Protein AF-A0A9N8ZR66-F1 (afdb_monomer)

Organism: NCBI:txid1348616

Secondary structure (DSSP, 8-state):
---PPPHHHHHHHHHHHHHHHHHHHHHHHHHHHHHGGGTS---HHHHHHHHHHHHHHHHHHHHHHHHTT--------S----------THHHHHHHHHHHHHHHHHHHHHHHHHHHHHHHHHHTT-

Foldseek 3Di:
DDDDPPPVLVVLVVVLVVLVVVLVVLVVVLVVCVVCCVVPPDDPVVSVVSVVVSVVSVVVSVVSCVVSVVDPDPPPPDDPDPDDDDDDPPPVVVVVVVVVVVVVVVVVVVVVVVVVVVVVVVVVVD

Sequence (126 aa):
MAHKPPEDFSKILDDLISELDIIEKSGIEIFSKIENSFSYPCQISSIAAELSTLLAAIQHFESRARSNGITSLCTTSDQVDTTSTTNTPMTKQKLSGMIEERKSAAEELSKESKRIADNARAELLG

Radius of gyration: 27.24 Å; Cα contacts (8 Å, |Δi|>4): 27; chains: 1; bounding box: 67×58×62 Å

pLDDT: mean 76.52, std 19.22, range [35.22, 96.44]

Structure (mmCIF, N/CA/C/O backbone):
data_AF-A0A9N8ZR66-F1
#
_entry.id   AF-A0A9N8ZR66-F1
#
loop_
_atom_site.group_PDB
_atom_site.id
_atom_site.type_symbol
_atom_site.label_atom_id
_atom_site.label_alt_id
_atom_site.label_comp_id
_atom_site.label_asym_id
_atom_site.label_entity_id
_atom_site.label_seq_id
_atom_site.pdbx_PDB_ins_code
_atom_site.Cartn_x
_atom_site.Cartn_y
_atom_site.Cartn_z
_atom_site.occupancy
_atom_site.B_iso_or_equiv
_atom_site.auth_seq_id
_atom_site.auth_comp_id
_atom_site.auth_asym_id
_atom_site.auth_atom_id
_atom_site.pdbx_PDB_model_num
ATOM 1 N N . MET A 1 1 ? -20.085 -15.968 31.857 1.00 36.00 1 MET A N 1
ATOM 2 C CA . MET A 1 1 ? -20.571 -14.807 31.083 1.00 36.00 1 MET A CA 1
ATOM 3 C C . MET A 1 1 ? -19.693 -14.693 29.854 1.00 36.00 1 MET A C 1
ATOM 5 O O . MET A 1 1 ? -18.481 -14.654 30.011 1.00 36.00 1 MET A O 1
ATOM 9 N N . ALA A 1 2 ? -20.273 -14.786 28.658 1.00 41.72 2 ALA A N 1
ATOM 10 C CA . ALA A 1 2 ? -19.517 -14.723 27.412 1.00 41.72 2 ALA A CA 1
ATOM 11 C C . ALA A 1 2 ? -19.002 -13.290 27.211 1.00 41.72 2 ALA A C 1
ATOM 13 O O . ALA A 1 2 ? -19.794 -12.349 27.217 1.00 41.72 2 ALA A O 1
ATOM 14 N N . HIS A 1 3 ? -17.685 -13.126 27.088 1.00 45.41 3 HIS A N 1
ATOM 15 C CA . HIS A 1 3 ? -17.068 -11.856 26.719 1.00 45.41 3 HIS A CA 1
ATOM 16 C C . HIS A 1 3 ? -17.552 -11.480 25.315 1.00 45.41 3 HIS A C 1
ATOM 18 O O . HIS A 1 3 ? -17.126 -12.081 24.331 1.00 45.41 3 HIS A O 1
ATOM 24 N N . LYS A 1 4 ? -18.461 -10.505 25.217 1.00 46.19 4 LYS A N 1
ATOM 25 C CA . LYS A 1 4 ? -18.717 -9.810 23.955 1.00 46.19 4 LYS A CA 1
ATOM 26 C C . LYS A 1 4 ? -17.407 -9.078 23.625 1.00 46.19 4 LYS A C 1
ATOM 28 O O . LYS A 1 4 ? -16.952 -8.315 24.483 1.00 46.19 4 LYS A O 1
ATOM 33 N N . PRO A 1 5 ? -16.745 -9.331 22.481 1.00 54.59 5 PRO A N 1
ATOM 34 C CA . PRO A 1 5 ? -15.667 -8.448 22.061 1.00 54.59 5 PRO A CA 1
ATOM 35 C C . PRO A 1 5 ? -16.256 -7.030 21.994 1.00 54.59 5 PRO A C 1
ATOM 37 O O . PRO A 1 5 ? -17.424 -6.890 21.611 1.00 54.59 5 PRO A O 1
ATOM 40 N N . PRO A 1 6 ? -15.531 -5.999 22.452 1.00 60.28 6 PRO A N 1
ATOM 41 C CA . PRO A 1 6 ? -16.069 -4.647 22.462 1.00 60.28 6 PRO A CA 1
ATOM 42 C C . PRO A 1 6 ? -16.447 -4.294 21.020 1.00 60.28 6 PRO A C 1
ATOM 44 O O . PRO A 1 6 ? -15.623 -4.453 20.122 1.00 60.28 6 PRO A O 1
ATOM 47 N N . GLU A 1 7 ? -17.697 -3.885 20.784 1.00 60.03 7 GLU A N 1
ATOM 48 C CA . GLU A 1 7 ? -18.220 -3.524 19.451 1.00 60.03 7 GLU A CA 1
ATOM 49 C C . GLU A 1 7 ? -17.305 -2.525 18.721 1.00 60.03 7 GLU A C 1
ATOM 51 O O . GLU A 1 7 ? -17.189 -2.556 17.497 1.00 60.03 7 GLU A O 1
ATOM 56 N N . ASP A 1 8 ? -16.564 -1.726 19.488 1.00 74.12 8 ASP A N 1
ATOM 57 C CA . ASP A 1 8 ? -15.546 -0.795 19.015 1.00 74.12 8 ASP A CA 1
ATOM 58 C C . ASP A 1 8 ? -14.413 -1.474 18.233 1.00 74.12 8 ASP A C 1
ATOM 60 O O . ASP A 1 8 ? -13.940 -0.925 17.242 1.00 74.12 8 ASP A O 1
ATOM 64 N N . PHE A 1 9 ? -13.997 -2.685 18.615 1.00 80.62 9 PHE A N 1
ATOM 65 C CA . PHE A 1 9 ? -12.895 -3.379 17.944 1.00 80.62 9 PHE A CA 1
ATOM 66 C C . PHE A 1 9 ? -13.302 -3.917 16.571 1.00 80.62 9 PHE A C 1
ATOM 68 O O . PHE A 1 9 ? -12.511 -3.864 15.635 1.00 80.62 9 PHE A O 1
ATOM 75 N N . SER A 1 10 ? -14.548 -4.385 16.430 1.00 83.94 10 SER A N 1
ATOM 76 C CA . SER A 1 10 ? -15.086 -4.793 15.125 1.00 83.94 10 SER A CA 1
ATOM 77 C C . SER A 1 10 ? -15.100 -3.612 14.163 1.00 83.94 10 SER A C 1
ATOM 79 O O . SER A 1 10 ? -14.596 -3.719 13.054 1.00 83.94 10 SER A O 1
ATOM 81 N N . LYS A 1 11 ? -15.590 -2.457 14.624 1.00 87.94 11 LYS A N 1
ATOM 82 C CA . LYS A 1 11 ? -15.630 -1.238 13.816 1.00 87.94 11 LYS A CA 1
ATOM 83 C C . LYS A 1 11 ? -14.232 -0.762 13.411 1.00 87.94 11 LYS A C 1
ATOM 85 O O . LYS A 1 11 ? -14.031 -0.364 12.273 1.00 87.94 11 LYS A O 1
ATOM 90 N N . ILE A 1 12 ? -13.262 -0.821 14.326 1.0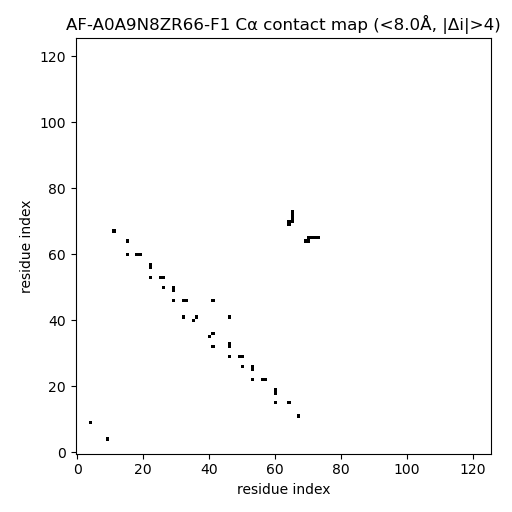0 87.19 12 ILE A N 1
ATOM 91 C CA . ILE A 1 12 ? -11.866 -0.471 14.026 1.00 87.19 12 ILE A CA 1
ATOM 92 C C . ILE A 1 12 ? -11.291 -1.389 12.939 1.00 87.19 12 ILE A C 1
ATOM 94 O O . ILE A 1 12 ? -10.591 -0.909 12.050 1.00 87.19 12 ILE A O 1
ATOM 98 N N . LEU A 1 13 ? -11.582 -2.692 12.992 1.00 88.88 13 LEU A N 1
ATOM 99 C CA . LEU A 1 13 ? -11.155 -3.634 11.957 1.00 88.88 13 LEU A CA 1
ATOM 100 C C . LEU A 1 13 ? -11.828 -3.344 10.614 1.00 88.88 13 LEU A C 1
ATOM 102 O O . LEU A 1 13 ? -11.137 -3.318 9.601 1.00 88.88 13 LEU A O 1
ATOM 106 N N . ASP A 1 14 ? -13.133 -3.078 10.609 1.00 91.44 14 ASP A N 1
ATOM 107 C CA . ASP A 1 14 ? -13.880 -2.748 9.391 1.00 91.44 14 ASP A CA 1
ATOM 108 C C . ASP A 1 14 ? -13.351 -1.458 8.739 1.00 91.44 14 ASP A C 1
ATOM 110 O O . ASP A 1 14 ? -13.124 -1.418 7.528 1.00 91.44 14 ASP A O 1
ATOM 114 N N . ASP A 1 15 ? -13.067 -0.427 9.542 1.00 90.94 15 ASP A N 1
ATOM 115 C CA . ASP A 1 15 ? -12.466 0.826 9.074 1.00 90.94 15 ASP A CA 1
ATOM 116 C C . ASP A 1 15 ? -11.077 0.590 8.452 1.00 90.94 15 ASP A C 1
ATOM 118 O O . ASP A 1 15 ? -10.755 1.162 7.411 1.00 90.94 15 ASP A O 1
ATOM 122 N N . LEU A 1 16 ? -10.249 -0.256 9.073 1.00 91.44 16 LEU A N 1
ATOM 123 C CA . LEU A 1 16 ? -8.914 -0.594 8.572 1.00 91.44 16 LEU A CA 1
ATOM 124 C C . LEU A 1 16 ? -8.972 -1.442 7.295 1.00 91.44 16 LEU A C 1
ATOM 126 O O . LEU A 1 16 ? -8.182 -1.222 6.381 1.00 91.44 16 LEU A O 1
ATOM 130 N N . ILE A 1 17 ? -9.918 -2.377 7.201 1.00 92.56 17 ILE A N 1
ATOM 131 C CA . ILE A 1 17 ? -10.164 -3.151 5.977 1.00 92.56 17 ILE A CA 1
ATOM 132 C C . ILE A 1 17 ? -10.587 -2.214 4.842 1.00 92.56 17 ILE A C 1
ATOM 134 O O . ILE A 1 17 ? -10.076 -2.330 3.729 1.00 92.56 17 ILE A O 1
ATOM 138 N N . SER A 1 18 ? -11.469 -1.251 5.122 1.00 93.75 18 SER A N 1
ATOM 139 C CA . SER A 1 18 ? -11.867 -0.250 4.130 1.00 93.75 18 SER A CA 1
ATOM 140 C C . SER A 1 18 ? -10.692 0.626 3.687 1.00 93.75 18 SER A C 1
ATOM 142 O O . SER A 1 18 ? -10.617 0.993 2.517 1.00 93.75 18 SER A O 1
ATOM 144 N N . GLU A 1 19 ? -9.787 0.980 4.599 1.00 92.88 19 GLU A N 1
ATOM 145 C CA . GLU A 1 19 ? -8.588 1.764 4.284 1.00 92.88 19 GLU A CA 1
ATOM 146 C C . GLU A 1 19 ? -7.610 0.964 3.401 1.00 92.88 19 GLU A C 1
ATOM 148 O O . GLU A 1 19 ? -7.089 1.503 2.424 1.00 92.88 19 GLU A O 1
ATOM 153 N N . LEU A 1 20 ? -7.436 -0.337 3.668 1.00 93.88 20 LEU A N 1
ATOM 154 C CA . LEU A 1 20 ? -6.642 -1.241 2.824 1.00 93.88 20 LE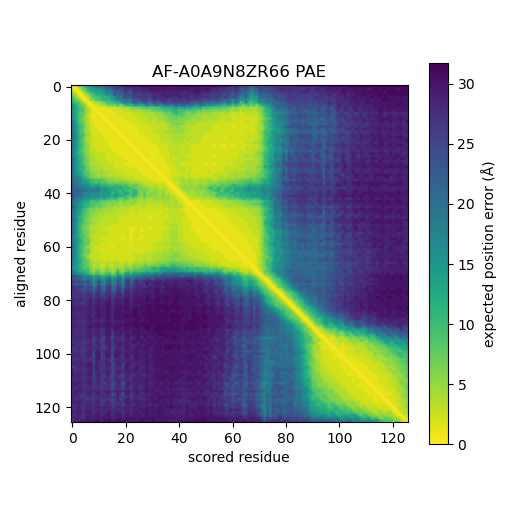U A CA 1
ATOM 155 C C . LEU A 1 20 ? -7.195 -1.376 1.404 1.00 93.88 20 LEU A C 1
ATOM 157 O O . LEU A 1 20 ? -6.418 -1.319 0.456 1.00 93.88 20 LEU A O 1
ATOM 161 N N . ASP A 1 21 ? -8.511 -1.512 1.244 1.00 95.25 21 ASP A N 1
ATOM 162 C CA . ASP A 1 21 ? -9.152 -1.615 -0.076 1.00 95.25 21 ASP A CA 1
ATOM 163 C C . ASP A 1 21 ? -8.915 -0.347 -0.921 1.00 95.25 21 ASP A C 1
ATOM 165 O O . ASP A 1 21 ? -8.663 -0.413 -2.125 1.00 95.25 21 ASP A O 1
ATOM 169 N N . ILE A 1 22 ? -8.910 0.832 -0.287 1.00 94.50 22 ILE A N 1
ATOM 170 C CA . ILE A 1 22 ? -8.577 2.099 -0.957 1.00 94.50 22 ILE A CA 1
ATOM 171 C C . ILE A 1 22 ? -7.102 2.126 -1.384 1.00 94.50 22 ILE A C 1
ATOM 173 O O . ILE A 1 22 ? -6.793 2.529 -2.508 1.00 94.50 22 ILE A O 1
ATOM 177 N N . ILE A 1 23 ? -6.194 1.697 -0.503 1.00 96.00 23 ILE A N 1
ATOM 178 C CA . ILE A 1 23 ? -4.754 1.612 -0.790 1.00 96.00 23 ILE A CA 1
ATOM 179 C C . ILE A 1 23 ? -4.499 0.660 -1.963 1.00 96.00 23 ILE A C 1
ATOM 181 O O . ILE A 1 23 ? -3.765 1.008 -2.888 1.00 96.00 23 ILE A O 1
ATOM 185 N N . GLU A 1 24 ? -5.130 -0.514 -1.956 1.00 96.19 24 GLU A N 1
ATOM 186 C CA . GLU A 1 24 ? -5.005 -1.514 -3.016 1.00 96.19 24 GLU A CA 1
ATOM 187 C C . GLU A 1 24 ? -5.480 -0.961 -4.364 1.00 96.19 24 GLU A C 1
ATOM 189 O O . GLU A 1 24 ? -4.735 -1.004 -5.346 1.00 96.19 24 GLU A O 1
ATOM 194 N N . LYS A 1 25 ? -6.677 -0.363 -4.406 1.00 96.44 25 LYS A N 1
ATOM 195 C CA . LYS A 1 25 ? -7.227 0.254 -5.624 1.00 96.44 25 LYS A CA 1
ATOM 196 C C . LYS A 1 25 ? -6.319 1.347 -6.176 1.00 96.44 25 LYS A C 1
ATOM 198 O O . LYS A 1 25 ? -6.033 1.354 -7.371 1.00 96.44 25 LYS A O 1
ATOM 203 N N . SER A 1 26 ? -5.817 2.222 -5.307 1.00 94.31 26 SER A N 1
ATOM 204 C CA . SER A 1 26 ? -4.878 3.280 -5.692 1.00 94.31 26 SER A CA 1
ATOM 205 C C . SER A 1 26 ? -3.578 2.704 -6.271 1.00 94.31 26 SER A C 1
ATOM 207 O O . SER A 1 26 ? -3.099 3.157 -7.311 1.00 94.31 26 SER A O 1
ATOM 209 N N . GLY A 1 27 ? -3.044 1.636 -5.669 1.00 95.38 27 GLY A N 1
ATOM 210 C CA . GLY A 1 27 ? -1.892 0.911 -6.205 1.00 95.38 27 GLY A CA 1
ATOM 211 C C . GLY A 1 27 ? -2.148 0.348 -7.603 1.00 95.38 27 GLY A C 1
ATOM 212 O O . GLY A 1 27 ? -1.354 0.585 -8.514 1.00 95.38 27 GLY A O 1
ATOM 213 N N . ILE A 1 28 ? -3.273 -0.345 -7.793 1.00 96.44 28 ILE A N 1
ATOM 214 C CA . ILE A 1 28 ? -3.670 -0.914 -9.090 1.00 96.44 28 ILE A CA 1
ATOM 215 C C . ILE A 1 28 ? -3.794 0.181 -10.158 1.00 96.44 28 ILE A C 1
ATOM 217 O O . ILE A 1 28 ? -3.314 0.001 -11.278 1.00 96.44 28 ILE A O 1
ATOM 221 N N . GLU A 1 29 ? -4.392 1.327 -9.831 1.00 94.06 29 GLU A N 1
ATOM 222 C CA . GLU A 1 29 ? -4.523 2.451 -10.763 1.00 94.06 29 GLU A CA 1
ATOM 223 C C . GLU A 1 29 ? -3.165 3.020 -11.189 1.00 94.06 29 GLU A C 1
ATOM 225 O O . GLU A 1 29 ? -2.942 3.253 -12.381 1.00 94.06 29 GLU A O 1
ATOM 230 N N . ILE A 1 30 ? -2.239 3.205 -10.244 1.00 93.69 30 ILE A N 1
ATOM 231 C CA . ILE A 1 30 ? -0.885 3.691 -10.537 1.00 93.69 30 ILE A CA 1
ATOM 232 C C . ILE A 1 30 ? -0.145 2.695 -11.436 1.00 93.69 30 ILE A C 1
ATOM 234 O O . ILE A 1 30 ? 0.443 3.098 -12.442 1.00 93.69 30 ILE A O 1
ATOM 238 N N . PHE A 1 31 ? -0.203 1.397 -11.123 1.00 92.94 31 PHE A N 1
ATOM 239 C CA . PHE A 1 31 ? 0.420 0.367 -11.958 1.00 92.94 31 PHE A CA 1
ATOM 240 C C . PHE A 1 31 ? -0.188 0.324 -13.358 1.00 92.94 31 PHE A C 1
ATOM 242 O O . PHE A 1 31 ? 0.552 0.315 -14.338 1.00 92.94 31 PHE A O 1
ATOM 249 N N . SER A 1 32 ? -1.512 0.414 -13.469 1.00 92.31 32 SER A N 1
ATOM 250 C CA . SER A 1 32 ? -2.201 0.483 -14.758 1.00 92.31 32 SER A CA 1
ATOM 251 C C . SER A 1 32 ? -1.762 1.700 -15.580 1.00 92.31 32 SER A C 1
ATOM 253 O O . SER A 1 32 ? -1.526 1.582 -16.782 1.00 92.31 32 SER A O 1
ATOM 255 N N . LYS A 1 33 ? -1.573 2.874 -14.960 1.00 91.12 33 LYS A N 1
ATOM 256 C CA . LYS A 1 33 ? -1.029 4.059 -15.650 1.00 91.12 33 LYS A CA 1
ATOM 257 C C . LYS A 1 33 ? 0.396 3.830 -16.152 1.00 91.12 33 LYS A C 1
ATOM 259 O O . LYS A 1 33 ? 0.719 4.247 -17.262 1.00 91.12 33 LYS A O 1
ATOM 264 N N . ILE A 1 34 ? 1.238 3.163 -15.362 1.00 90.44 34 ILE A N 1
ATOM 265 C CA . ILE A 1 34 ? 2.616 2.831 -15.747 1.00 90.44 34 ILE A CA 1
ATOM 266 C C . ILE A 1 34 ? 2.626 1.830 -16.906 1.00 90.44 34 ILE A C 1
ATOM 268 O O . ILE A 1 34 ? 3.327 2.052 -17.891 1.00 90.44 34 ILE A O 1
ATOM 272 N N . GLU A 1 35 ? 1.833 0.763 -16.839 1.00 90.69 35 GLU A N 1
ATOM 273 C CA . GLU A 1 35 ? 1.739 -0.242 -17.906 1.00 90.69 35 GLU A CA 1
ATOM 274 C C . GLU A 1 35 ? 1.223 0.371 -19.211 1.00 90.69 35 GLU A C 1
ATOM 276 O O . GLU A 1 35 ? 1.789 0.158 -20.285 1.00 90.69 35 GLU A O 1
ATOM 281 N N . ASN A 1 36 ? 0.196 1.216 -19.112 1.00 89.88 36 ASN A N 1
ATOM 282 C CA . ASN A 1 36 ? -0.386 1.901 -20.258 1.00 89.88 36 ASN A CA 1
ATOM 283 C C . ASN A 1 36 ? 0.447 3.093 -20.747 1.00 89.88 36 ASN A C 1
ATOM 285 O O . ASN A 1 36 ? 0.118 3.650 -21.794 1.00 89.88 36 ASN A O 1
ATOM 289 N N . SER A 1 37 ? 1.530 3.473 -20.059 1.00 87.12 37 SER A N 1
ATOM 290 C CA . SER A 1 37 ? 2.334 4.659 -20.400 1.00 87.12 37 SER A CA 1
ATOM 291 C C . SER A 1 37 ? 2.963 4.595 -21.796 1.00 87.12 37 SER A C 1
ATOM 293 O O . SER A 1 37 ? 3.176 5.632 -22.424 1.00 87.12 37 SER A O 1
ATOM 295 N N . PHE A 1 38 ? 3.192 3.386 -22.324 1.00 81.44 38 PHE A N 1
ATOM 296 C CA . PHE A 1 38 ? 3.643 3.178 -23.703 1.00 81.44 38 PHE A CA 1
ATOM 297 C C . PHE A 1 38 ? 2.582 3.553 -24.744 1.00 81.44 38 PHE A C 1
ATOM 299 O O . PHE A 1 38 ? 2.927 3.990 -25.840 1.00 81.44 38 PHE A O 1
ATOM 306 N N . SER A 1 39 ? 1.301 3.379 -24.408 1.00 89.38 39 SER A N 1
ATOM 307 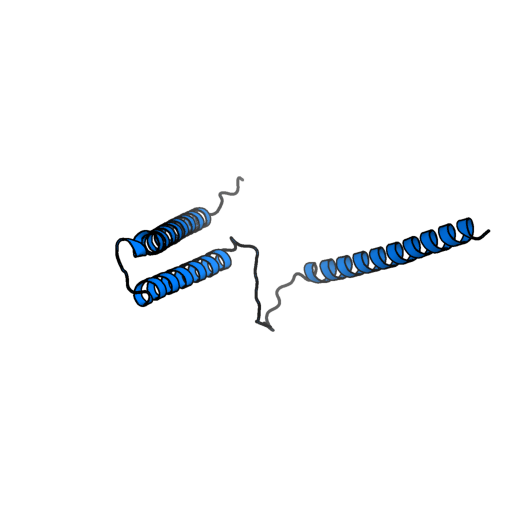C CA . SER A 1 39 ? 0.168 3.702 -25.287 1.00 89.38 39 SER A CA 1
ATOM 308 C C . SER A 1 39 ? -0.360 5.118 -25.047 1.00 89.38 39 SER A C 1
ATOM 310 O O . SER A 1 39 ? -0.780 5.792 -25.985 1.00 89.38 39 SER A O 1
ATOM 312 N N . TYR A 1 40 ? -0.308 5.583 -23.798 1.00 82.75 40 TYR A N 1
ATOM 313 C CA . TYR A 1 40 ? -0.775 6.891 -23.355 1.00 82.75 40 TYR A CA 1
ATOM 314 C C . TYR A 1 40 ? 0.330 7.561 -22.538 1.00 82.75 40 TYR A C 1
ATOM 316 O O . TYR A 1 40 ? 0.403 7.355 -21.323 1.00 82.75 40 TYR A O 1
ATOM 324 N N . PRO A 1 41 ? 1.199 8.359 -23.186 1.00 83.31 41 PRO A N 1
ATOM 325 C CA . PRO A 1 41 ? 2.296 9.025 -22.507 1.00 83.31 41 PRO A CA 1
ATOM 326 C C . PRO A 1 41 ? 1.771 9.849 -21.338 1.00 83.31 41 PRO A C 1
ATOM 328 O O . PRO A 1 41 ? 0.957 10.758 -21.515 1.00 83.31 41 PRO A O 1
ATOM 331 N N . CYS A 1 42 ? 2.248 9.541 -20.139 1.00 80.44 42 CYS A N 1
ATOM 332 C CA . CYS A 1 42 ? 1.916 10.293 -18.944 1.00 80.44 42 CYS A CA 1
ATOM 333 C C . CYS A 1 42 ? 3.185 10.912 -18.349 1.00 80.44 42 CYS A C 1
ATOM 335 O O . CYS A 1 42 ? 4.305 10.441 -18.557 1.00 80.44 42 CYS A O 1
ATOM 337 N N . GLN A 1 43 ? 3.017 12.012 -17.619 1.00 88.69 43 GLN A N 1
ATOM 338 C CA . GLN A 1 43 ? 4.144 12.686 -16.992 1.00 88.69 43 GLN A CA 1
ATOM 339 C C . GLN A 1 43 ? 4.638 11.876 -15.791 1.00 88.69 43 GLN A C 1
ATOM 341 O O . GLN A 1 43 ? 3.871 11.592 -14.872 1.00 88.69 43 GLN A O 1
ATOM 346 N N . ILE A 1 44 ? 5.936 11.564 -15.770 1.00 87.56 44 ILE A N 1
ATOM 347 C CA . ILE A 1 44 ? 6.584 10.840 -14.663 1.00 87.56 44 ILE A CA 1
ATOM 348 C C . ILE A 1 44 ? 6.389 11.577 -13.330 1.00 87.56 44 ILE A C 1
ATOM 350 O O . ILE A 1 44 ? 6.182 10.940 -12.302 1.00 87.56 44 ILE A O 1
ATOM 354 N N . SER A 1 45 ? 6.388 12.913 -13.341 1.00 90.06 45 SER A N 1
ATOM 355 C CA . SER A 1 45 ? 6.108 13.737 -12.157 1.00 90.06 45 SER A CA 1
ATOM 356 C C . SER A 1 45 ? 4.714 13.490 -11.573 1.00 90.06 45 SER A C 1
ATOM 358 O O . SER A 1 45 ? 4.561 13.509 -10.356 1.00 90.06 45 SER A O 1
ATOM 360 N N . SER A 1 46 ? 3.716 13.218 -12.421 1.00 89.69 46 SER A N 1
ATOM 361 C CA . SER A 1 46 ? 2.356 12.879 -11.987 1.00 89.69 46 SER A CA 1
ATOM 362 C C . SER A 1 46 ? 2.329 11.516 -11.301 1.00 89.69 46 SER A C 1
ATOM 364 O O . SER A 1 46 ? 1.816 11.411 -10.192 1.00 89.69 46 SER A O 1
ATOM 366 N N . ILE A 1 47 ? 2.951 10.493 -11.903 1.00 90.88 47 ILE A N 1
ATOM 367 C CA . ILE A 1 47 ? 3.065 9.159 -11.284 1.00 90.88 47 ILE A CA 1
ATOM 368 C C . ILE A 1 47 ? 3.809 9.249 -9.949 1.00 90.88 47 ILE A C 1
ATOM 370 O O . ILE A 1 47 ? 3.390 8.651 -8.964 1.00 90.88 47 ILE A O 1
ATOM 374 N N . ALA A 1 48 ? 4.906 10.006 -9.896 1.00 92.19 48 ALA A N 1
ATOM 375 C CA . ALA A 1 48 ? 5.705 10.151 -8.685 1.00 92.19 48 ALA A CA 1
ATOM 376 C C . ALA A 1 48 ? 4.924 10.831 -7.548 1.00 92.19 48 ALA A C 1
ATOM 378 O O . ALA A 1 48 ? 5.061 10.438 -6.387 1.00 92.19 48 ALA A O 1
ATOM 379 N N . ALA A 1 49 ? 4.088 11.822 -7.871 1.00 93.38 49 ALA A N 1
ATOM 380 C CA . ALA A 1 49 ? 3.203 12.460 -6.902 1.00 93.38 49 ALA A CA 1
ATOM 381 C C . ALA A 1 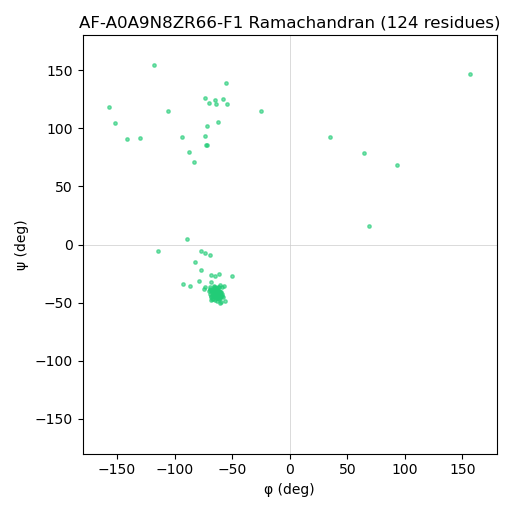49 ? 2.152 11.473 -6.372 1.00 93.38 49 ALA A C 1
ATOM 383 O O . ALA A 1 49 ? 2.009 11.336 -5.159 1.00 93.38 49 ALA A O 1
ATOM 384 N N . GLU A 1 50 ? 1.488 10.729 -7.260 1.00 93.38 50 GLU A N 1
ATOM 385 C CA . GLU A 1 50 ? 0.503 9.708 -6.880 1.00 93.38 50 GLU A CA 1
ATOM 386 C C . GLU A 1 50 ? 1.127 8.599 -6.017 1.00 93.38 50 GLU A C 1
ATOM 388 O O . GLU A 1 50 ? 0.569 8.226 -4.985 1.00 93.38 50 GLU A O 1
ATOM 393 N N . LEU A 1 51 ? 2.330 8.135 -6.368 1.00 94.00 51 LEU A N 1
ATOM 394 C CA . LEU A 1 51 ? 3.074 7.146 -5.588 1.00 94.00 51 LEU A CA 1
ATOM 395 C C . LEU A 1 51 ? 3.444 7.675 -4.196 1.00 94.00 51 LEU A C 1
ATOM 397 O O . LEU A 1 51 ? 3.353 6.947 -3.210 1.00 94.00 51 LEU A O 1
ATOM 401 N N . SER A 1 52 ? 3.835 8.948 -4.103 1.00 94.50 52 SER A N 1
ATOM 402 C CA . SER A 1 52 ? 4.140 9.596 -2.822 1.00 94.50 52 SER A CA 1
ATOM 403 C C . SER A 1 52 ? 2.898 9.682 -1.932 1.00 94.50 52 SER A C 1
ATOM 405 O O . SER A 1 52 ? 2.981 9.434 -0.729 1.00 94.50 52 SER A O 1
ATOM 407 N N . THR A 1 53 ? 1.734 9.975 -2.516 1.00 94.44 53 THR A N 1
ATOM 408 C CA . THR A 1 53 ? 0.450 9.951 -1.804 1.00 94.44 53 THR A CA 1
ATOM 409 C C . THR A 1 53 ? 0.086 8.540 -1.341 1.00 94.44 53 THR A C 1
ATOM 411 O O . THR A 1 53 ? -0.324 8.376 -0.192 1.00 94.44 53 THR A O 1
ATOM 414 N N . LEU A 1 54 ? 0.284 7.517 -2.180 1.00 95.38 54 LEU A N 1
ATOM 415 C CA . LEU A 1 54 ? 0.047 6.120 -1.804 1.00 95.38 54 LEU A CA 1
ATOM 416 C C . LEU A 1 54 ? 0.948 5.684 -0.638 1.00 95.38 54 LEU A C 1
ATOM 418 O O . LEU A 1 54 ? 0.470 5.083 0.321 1.00 95.38 54 LEU A O 1
ATOM 422 N N . LEU A 1 55 ? 2.235 6.039 -0.677 1.00 94.31 55 LEU A N 1
ATOM 423 C CA . LEU A 1 55 ? 3.180 5.775 0.413 1.00 94.31 55 LEU A CA 1
ATOM 424 C C . LEU A 1 55 ? 2.741 6.433 1.726 1.00 94.31 55 LEU A C 1
ATOM 426 O O . LEU A 1 55 ? 2.777 5.790 2.773 1.00 94.31 55 LEU A O 1
ATOM 430 N N . ALA A 1 56 ? 2.286 7.687 1.676 1.00 93.56 56 ALA A N 1
ATOM 431 C CA . ALA A 1 56 ? 1.771 8.379 2.855 1.00 93.56 56 ALA A CA 1
ATOM 432 C C . ALA A 1 56 ? 0.506 7.703 3.418 1.00 93.56 56 ALA A C 1
ATOM 434 O O . ALA A 1 56 ? 0.364 7.590 4.636 1.00 93.56 56 ALA A O 1
ATOM 435 N N . ALA A 1 57 ? -0.385 7.209 2.552 1.00 92.00 57 ALA A N 1
ATOM 436 C CA . ALA A 1 57 ? -1.572 6.461 2.967 1.00 92.00 57 ALA A CA 1
ATOM 437 C C . ALA A 1 57 ? -1.207 5.127 3.643 1.00 92.00 57 ALA A C 1
ATOM 439 O O . ALA A 1 57 ? -1.756 4.806 4.693 1.00 92.00 57 ALA A O 1
ATOM 440 N N . ILE A 1 58 ? -0.224 4.392 3.110 1.00 93.19 58 ILE A N 1
ATOM 441 C CA . ILE A 1 58 ? 0.290 3.158 3.729 1.00 93.19 58 ILE A CA 1
ATOM 442 C C . ILE A 1 58 ? 0.880 3.450 5.113 1.00 93.19 58 ILE A C 1
ATOM 444 O O . ILE A 1 58 ? 0.552 2.768 6.080 1.00 93.19 58 ILE A O 1
ATOM 448 N N . GLN A 1 59 ? 1.699 4.496 5.240 1.00 91.94 59 GLN A N 1
ATOM 449 C CA . GLN A 1 59 ? 2.277 4.897 6.529 1.00 91.94 59 GLN A CA 1
ATOM 450 C C . GLN A 1 59 ? 1.202 5.286 7.552 1.00 91.94 59 GLN A C 1
ATOM 452 O O . GLN A 1 59 ? 1.308 4.953 8.735 1.00 91.94 59 GLN A O 1
ATOM 457 N N . HIS A 1 60 ? 0.156 5.984 7.105 1.00 91.19 60 HIS A N 1
ATOM 458 C CA . HIS A 1 60 ? -0.984 6.326 7.9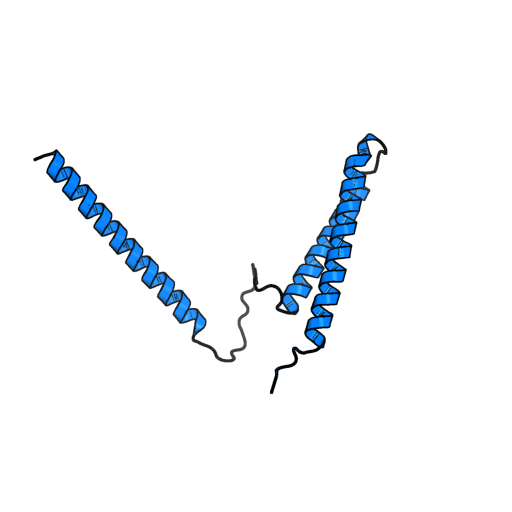48 1.00 91.19 60 HIS A CA 1
ATOM 459 C C . HIS A 1 60 ? -1.719 5.068 8.428 1.00 91.19 60 HIS A C 1
ATOM 461 O O . HIS A 1 60 ? -1.935 4.911 9.634 1.00 91.19 60 HIS A O 1
ATOM 467 N N . PHE A 1 61 ? -2.019 4.146 7.511 1.00 92.75 61 PHE A N 1
ATOM 468 C CA . PHE A 1 61 ? -2.633 2.860 7.823 1.00 92.75 61 PHE A CA 1
ATOM 469 C C . PHE A 1 61 ? -1.806 2.072 8.848 1.00 92.75 61 PHE A C 1
ATOM 471 O O . PHE A 1 61 ? -2.341 1.623 9.862 1.00 92.75 61 PHE A O 1
ATOM 478 N N . GLU A 1 62 ? -0.491 1.955 8.649 1.00 90.19 62 GLU A N 1
ATOM 479 C CA . GLU A 1 62 ? 0.409 1.260 9.576 1.00 90.19 62 GLU A CA 1
ATOM 480 C C . GLU A 1 62 ? 0.418 1.900 10.970 1.00 90.19 62 GLU A C 1
ATOM 482 O O . GLU A 1 62 ? 0.376 1.200 11.986 1.00 90.19 62 GLU A O 1
ATOM 487 N N . SER A 1 63 ? 0.453 3.233 11.036 1.00 89.44 63 SER A N 1
ATOM 488 C CA . SER A 1 63 ? 0.386 3.979 12.296 1.00 89.44 63 SER A CA 1
ATOM 489 C C . SER A 1 63 ? -0.929 3.710 13.032 1.00 89.44 63 SER A C 1
ATOM 491 O O . SER A 1 63 ? -0.935 3.432 14.236 1.00 89.44 63 SER A O 1
ATOM 493 N N . ARG A 1 64 ? -2.049 3.710 12.300 1.00 86.94 64 ARG A N 1
ATOM 494 C CA . ARG A 1 64 ? -3.388 3.455 12.840 1.00 86.94 64 ARG A CA 1
ATOM 495 C C . ARG A 1 64 ? -3.581 1.998 13.267 1.00 86.94 64 ARG A C 1
ATOM 497 O O . ARG A 1 64 ? -4.162 1.739 14.318 1.00 86.94 64 ARG A O 1
ATOM 504 N N . ALA A 1 65 ? -3.073 1.035 12.506 1.00 87.56 65 ALA A N 1
ATOM 505 C CA . ALA A 1 65 ? -3.110 -0.377 12.879 1.00 87.56 65 ALA A CA 1
ATOM 506 C C . ALA A 1 65 ? -2.272 -0.644 14.143 1.00 87.56 65 ALA A C 1
ATOM 508 O O . ALA A 1 65 ? -2.681 -1.406 15.026 1.00 87.56 65 ALA A O 1
ATOM 509 N N . ARG A 1 66 ? -1.130 0.043 14.276 1.00 85.94 66 ARG A N 1
ATOM 510 C CA . ARG A 1 66 ? -0.263 -0.024 15.457 1.00 85.94 66 ARG A CA 1
ATOM 511 C C . ARG A 1 66 ? -0.912 0.598 16.691 1.00 85.94 66 ARG A C 1
ATOM 513 O O . ARG A 1 66 ? -0.874 -0.017 17.753 1.00 85.94 66 ARG A O 1
ATOM 520 N N . SER A 1 67 ? -1.524 1.777 16.566 1.00 83.88 67 SER A N 1
ATOM 521 C CA . SER A 1 67 ? -2.170 2.464 17.696 1.00 83.88 67 SER A CA 1
ATOM 522 C C . SER A 1 67 ? -3.370 1.695 18.254 1.00 83.88 67 SER A C 1
ATOM 524 O O . SER A 1 67 ? -3.642 1.771 19.449 1.00 83.88 67 SER A O 1
ATOM 526 N N . ASN A 1 68 ? -4.030 0.891 17.416 1.00 83.69 68 ASN A N 1
ATOM 527 C CA . ASN A 1 68 ? -5.118 -0.000 17.818 1.00 83.69 68 ASN A CA 1
ATOM 528 C C . ASN A 1 68 ? -4.649 -1.402 18.258 1.00 83.69 68 ASN A C 1
ATOM 530 O O . ASN A 1 68 ? -5.476 -2.271 18.529 1.00 83.69 68 ASN A O 1
ATOM 534 N N . GLY A 1 69 ? -3.334 -1.649 18.333 1.00 77.69 69 GLY A N 1
ATOM 535 C CA . GLY A 1 69 ? -2.768 -2.920 18.800 1.00 77.69 69 GLY A CA 1
ATOM 536 C C . GLY A 1 69 ? -2.992 -4.109 17.857 1.00 77.69 69 GLY A C 1
ATOM 537 O O . GLY A 1 69 ? -2.830 -5.253 18.276 1.00 77.69 69 GLY A O 1
ATOM 538 N N . ILE A 1 70 ? -3.357 -3.858 16.596 1.00 78.81 70 ILE A N 1
ATOM 539 C CA . ILE A 1 70 ? -3.655 -4.898 15.597 1.00 78.81 70 ILE A CA 1
ATOM 540 C C . ILE A 1 70 ? -2.368 -5.493 15.020 1.00 78.81 70 ILE A C 1
ATOM 542 O O . ILE A 1 70 ? -2.305 -6.685 14.724 1.00 78.81 70 ILE A O 1
ATOM 546 N N . THR A 1 71 ? -1.302 -4.698 14.927 1.00 67.06 71 THR A N 1
ATOM 547 C CA . THR A 1 71 ? 0.026 -5.181 14.533 1.00 67.06 71 THR A CA 1
ATOM 548 C C . THR A 1 71 ? 0.951 -5.242 15.747 1.00 67.06 71 THR A C 1
ATOM 550 O O . THR A 1 71 ? 1.319 -4.213 16.310 1.00 67.06 71 THR A O 1
ATOM 553 N N . SER A 1 72 ? 1.385 -6.449 16.126 1.00 51.78 72 SER A N 1
ATOM 554 C CA . SER A 1 72 ? 2.344 -6.687 17.223 1.00 51.78 72 SER A CA 1
ATOM 555 C C . SER A 1 72 ? 3.775 -6.213 16.913 1.00 51.78 72 SER A C 1
ATOM 557 O O . SER A 1 72 ? 4.633 -6.245 17.799 1.00 51.78 72 SER A O 1
ATOM 559 N N . LEU A 1 73 ? 4.074 -5.814 15.674 1.00 46.75 73 LEU A N 1
ATOM 560 C CA . LEU A 1 73 ? 5.423 -5.431 15.270 1.00 46.75 73 LEU A CA 1
ATOM 561 C C . LEU A 1 73 ? 5.663 -3.944 15.556 1.00 46.75 73 LEU A C 1
ATOM 563 O O . LEU A 1 73 ? 5.594 -3.080 14.686 1.00 46.75 73 LEU A O 1
ATOM 567 N N . CYS A 1 74 ? 5.946 -3.641 16.819 1.00 42.78 74 CYS A N 1
ATOM 568 C CA . CYS A 1 74 ? 6.529 -2.365 17.194 1.00 42.78 74 CYS A CA 1
ATOM 569 C C . CYS A 1 74 ? 7.991 -2.346 16.716 1.00 42.78 74 CYS A C 1
ATOM 571 O O . CYS A 1 74 ? 8.900 -2.713 17.456 1.00 42.78 74 CYS A O 1
ATOM 573 N N . THR A 1 75 ? 8.242 -1.956 15.466 1.00 49.84 75 THR A N 1
ATOM 574 C CA . THR A 1 75 ? 9.584 -1.531 15.052 1.00 49.84 75 THR A CA 1
ATOM 575 C C . THR A 1 75 ? 9.746 -0.065 15.438 1.00 49.84 75 THR A C 1
ATOM 577 O O . THR A 1 75 ? 9.724 0.830 14.594 1.00 49.84 75 THR A O 1
ATOM 580 N N . THR A 1 76 ? 9.854 0.220 16.733 1.00 42.59 76 THR A N 1
ATOM 581 C CA . THR A 1 76 ? 10.483 1.470 17.165 1.00 42.59 76 THR A CA 1
ATOM 582 C C . THR A 1 76 ? 11.981 1.316 16.927 1.00 42.59 76 THR A C 1
ATOM 584 O O . THR A 1 76 ? 12.718 0.892 17.815 1.00 42.59 76 THR A O 1
ATOM 587 N N . SER A 1 77 ? 12.419 1.611 15.700 1.00 44.94 77 SER A N 1
ATOM 588 C CA . SER A 1 77 ? 13.704 2.288 15.544 1.00 44.94 77 SER A CA 1
ATOM 589 C C . SER A 1 77 ? 13.510 3.660 16.177 1.00 44.94 77 SER A C 1
ATOM 591 O O . SER A 1 77 ? 12.554 4.354 15.839 1.00 44.94 77 SER A O 1
ATOM 593 N N . ASP A 1 78 ? 14.366 3.985 17.136 1.00 45.00 78 ASP A N 1
ATOM 594 C CA . ASP A 1 78 ? 14.520 5.315 17.723 1.00 45.00 78 ASP A CA 1
ATOM 595 C C . ASP A 1 78 ? 13.319 5.861 18.501 1.00 45.00 78 ASP A C 1
ATOM 597 O O . ASP A 1 78 ? 12.623 6.742 18.022 1.00 45.00 78 ASP A O 1
ATOM 601 N N . GLN A 1 79 ? 13.137 5.412 19.747 1.00 37.84 79 GLN A N 1
ATOM 602 C CA . GLN A 1 79 ? 13.009 6.334 20.888 1.00 37.84 79 GLN A CA 1
ATOM 603 C C . GLN A 1 79 ? 13.372 5.615 22.193 1.00 37.84 79 GLN A C 1
ATOM 605 O O . GLN A 1 79 ? 12.751 4.638 22.611 1.00 37.84 79 GLN A O 1
ATOM 610 N N . VAL A 1 80 ? 14.422 6.122 22.837 1.00 48.31 80 VAL A N 1
ATOM 611 C CA . VAL A 1 80 ? 14.730 5.882 24.245 1.00 48.31 80 VAL A CA 1
ATOM 612 C C . VAL A 1 80 ? 13.718 6.693 25.046 1.00 48.31 80 VAL A C 1
ATOM 614 O O . VAL A 1 80 ? 13.949 7.869 25.300 1.00 48.31 80 VAL A O 1
ATOM 617 N N . ASP A 1 81 ? 12.599 6.078 25.427 1.00 36.09 81 ASP A N 1
ATOM 618 C CA . ASP A 1 81 ? 11.662 6.694 26.365 1.00 36.09 81 ASP A CA 1
ATOM 619 C C . ASP A 1 81 ? 11.983 6.246 27.794 1.00 36.09 81 ASP A C 1
ATOM 621 O O . ASP A 1 81 ? 11.570 5.201 28.307 1.00 36.09 81 ASP A O 1
ATOM 625 N N . THR A 1 82 ? 12.798 7.068 28.445 1.00 44.69 82 THR A N 1
ATOM 626 C CA . THR A 1 82 ? 12.853 7.186 29.895 1.00 44.69 82 THR A CA 1
ATOM 627 C C . THR A 1 82 ? 11.583 7.891 30.368 1.00 44.69 82 THR A C 1
ATOM 629 O O . THR A 1 82 ? 11.514 9.109 30.260 1.00 44.69 82 THR A O 1
ATOM 632 N N . THR A 1 83 ? 10.598 7.160 30.900 1.00 43.12 83 THR A N 1
ATOM 633 C CA . THR A 1 83 ? 9.870 7.427 32.169 1.00 43.12 83 THR A CA 1
ATOM 634 C C . THR A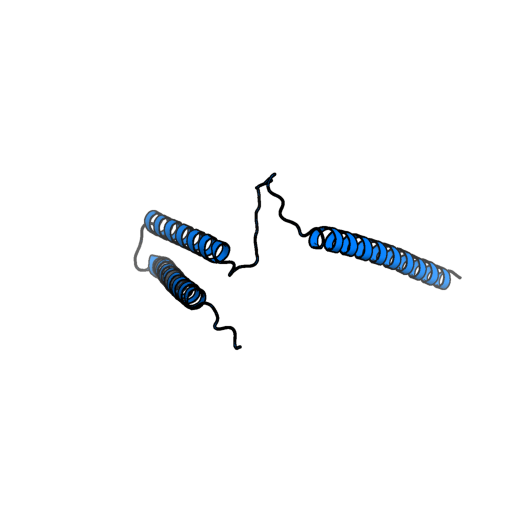 1 83 ? 8.475 6.782 32.216 1.00 43.12 83 THR A C 1
ATOM 636 O O . THR A 1 83 ? 7.758 6.708 31.230 1.00 43.12 83 THR A O 1
ATOM 639 N N . SER A 1 84 ? 8.092 6.384 33.436 1.00 35.22 84 SER A N 1
ATOM 640 C CA . SER A 1 84 ? 6.764 5.924 33.892 1.00 35.22 84 SER A CA 1
ATOM 641 C C . SER A 1 84 ? 6.479 4.420 33.862 1.00 35.22 84 SER A C 1
ATOM 643 O O . SER A 1 84 ? 5.615 3.885 33.178 1.00 35.22 84 SER A O 1
ATOM 645 N N . THR A 1 85 ? 7.210 3.765 34.760 1.00 45.00 85 THR A N 1
ATOM 646 C CA . THR A 1 85 ? 6.858 2.608 35.585 1.00 45.00 85 THR A CA 1
ATOM 647 C C . THR A 1 85 ? 5.355 2.427 35.855 1.00 45.00 85 THR A C 1
ATOM 649 O O . THR A 1 85 ? 4.758 3.161 36.636 1.00 45.00 85 THR A O 1
ATOM 652 N N . THR A 1 86 ? 4.774 1.337 35.350 1.00 37.88 86 THR A N 1
ATOM 653 C CA . THR A 1 86 ? 3.808 0.524 36.109 1.00 37.88 86 THR A CA 1
ATOM 654 C C . THR A 1 86 ? 4.060 -0.957 35.803 1.00 37.88 86 THR A C 1
ATOM 656 O O . THR A 1 86 ? 3.568 -1.521 34.838 1.00 37.88 86 THR A O 1
ATOM 659 N N . ASN A 1 87 ? 4.925 -1.550 36.628 1.00 43.16 87 ASN A N 1
ATOM 660 C CA . ASN A 1 87 ? 4.988 -2.955 37.041 1.00 43.16 87 ASN A CA 1
ATOM 661 C C . ASN A 1 87 ? 4.596 -4.058 36.036 1.00 43.16 87 ASN A C 1
ATOM 663 O O . ASN A 1 87 ? 3.491 -4.592 36.070 1.00 43.16 87 ASN A O 1
ATOM 667 N N . THR A 1 88 ? 5.590 -4.580 35.312 1.00 36.62 88 THR A N 1
ATOM 668 C CA . THR A 1 88 ? 5.782 -6.042 35.218 1.00 36.62 88 THR A CA 1
ATOM 669 C C . THR A 1 88 ? 7.268 -6.357 34.971 1.00 36.62 88 THR A C 1
ATOM 671 O O . THR A 1 88 ? 7.754 -6.174 33.857 1.00 36.62 88 THR A O 1
ATOM 674 N N . PRO A 1 89 ? 8.039 -6.827 35.974 1.00 44.09 89 PRO A N 1
ATOM 675 C CA . PRO A 1 89 ? 9.470 -7.122 35.804 1.00 44.09 89 PRO A CA 1
ATOM 676 C C . PRO A 1 89 ? 9.748 -8.405 34.999 1.00 44.09 89 PRO A C 1
ATOM 678 O O . PRO A 1 89 ? 10.897 -8.716 34.695 1.00 44.09 89 PRO A O 1
ATOM 681 N N . MET A 1 90 ? 8.716 -9.183 34.668 1.00 47.69 90 MET A N 1
ATOM 682 C CA . MET A 1 90 ? 8.893 -10.587 34.291 1.00 47.69 90 MET A CA 1
ATOM 683 C C . MET A 1 90 ? 9.410 -10.811 32.860 1.00 47.69 90 MET A C 1
ATOM 685 O O . MET A 1 90 ? 9.984 -11.860 32.574 1.00 47.69 90 MET A O 1
ATOM 689 N N . THR A 1 91 ? 9.245 -9.850 31.950 1.00 50.53 91 THR A N 1
ATOM 690 C CA . THR A 1 91 ? 9.468 -10.095 30.514 1.00 50.53 91 THR A CA 1
ATOM 691 C C . THR A 1 91 ? 10.927 -9.899 30.085 1.00 50.53 91 THR A C 1
ATOM 693 O O . THR A 1 91 ? 11.438 -10.673 29.278 1.00 50.53 91 THR A O 1
ATOM 696 N N . LYS A 1 92 ? 11.647 -8.923 30.666 1.00 48.34 92 LYS A N 1
ATOM 697 C CA . LYS A 1 92 ? 13.069 -8.673 30.341 1.00 48.34 92 LYS A CA 1
ATOM 698 C C . LYS A 1 92 ? 14.014 -9.714 30.951 1.00 48.34 92 LYS A C 1
ATOM 700 O O . LYS A 1 92 ? 14.945 -10.145 30.276 1.00 48.34 92 LYS A O 1
ATOM 705 N N . GLN A 1 93 ? 13.755 -10.171 32.180 1.00 51.91 93 GLN A N 1
ATOM 706 C CA . GLN A 1 93 ? 14.550 -11.245 32.795 1.00 51.91 93 GLN A CA 1
ATOM 707 C C . GLN A 1 93 ? 14.382 -12.578 32.060 1.00 51.91 93 GLN A C 1
ATOM 709 O O . GLN A 1 93 ? 15.358 -13.304 31.887 1.00 51.91 93 GLN A O 1
ATOM 714 N N . LYS A 1 94 ? 13.174 -12.877 31.565 1.00 57.78 94 LYS A N 1
ATOM 715 C CA . LYS A 1 94 ? 12.905 -14.110 30.817 1.00 57.78 94 LYS A CA 1
ATOM 716 C C . LYS A 1 94 ? 13.643 -14.154 29.476 1.00 57.78 94 LYS A C 1
ATOM 718 O O . LYS A 1 94 ? 14.196 -15.192 29.130 1.00 57.78 94 LYS A O 1
ATOM 723 N N . LEU A 1 95 ? 13.713 -13.030 28.756 1.00 56.75 95 LEU A N 1
ATOM 724 C CA . LEU A 1 95 ? 14.463 -12.956 27.498 1.00 56.75 95 LEU A CA 1
ATOM 725 C C . LEU A 1 95 ? 15.978 -13.043 27.732 1.00 56.75 95 LEU A C 1
ATOM 727 O O . LEU A 1 95 ? 16.661 -13.781 27.029 1.00 56.75 95 LEU A O 1
ATOM 731 N N . SER A 1 96 ? 16.493 -12.348 28.753 1.00 65.12 96 SER A N 1
ATOM 732 C CA . SER A 1 96 ? 17.913 -12.424 29.117 1.00 65.12 96 SER A CA 1
ATOM 733 C C . SER A 1 96 ? 18.322 -13.836 29.546 1.00 65.12 96 SER A C 1
ATOM 735 O O . SER A 1 96 ? 19.393 -14.294 29.164 1.00 65.12 96 SER A O 1
ATOM 737 N N . GLY A 1 97 ? 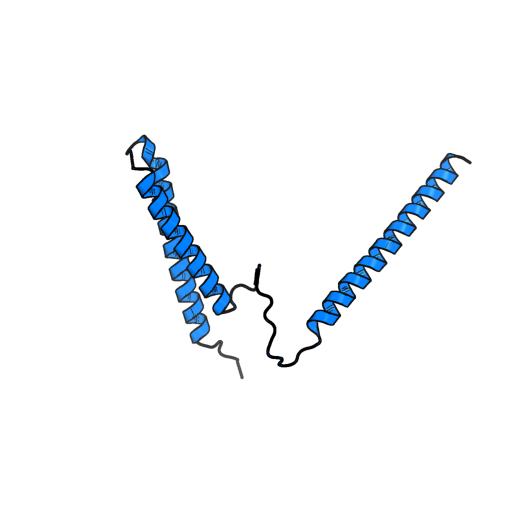17.463 -14.541 30.291 1.00 65.62 97 GLY A N 1
ATOM 738 C CA . GLY A 1 97 ? 17.698 -15.932 30.679 1.00 65.62 97 GLY A CA 1
ATOM 739 C C . GLY A 1 97 ? 17.722 -16.880 29.480 1.00 65.62 97 GLY A C 1
ATOM 740 O O . GLY A 1 97 ? 18.630 -17.693 29.370 1.00 65.62 97 GLY A O 1
ATOM 741 N N . MET A 1 98 ? 16.787 -16.725 28.536 1.00 69.81 98 MET A N 1
ATOM 742 C CA . MET A 1 98 ? 16.759 -17.546 27.319 1.00 69.81 98 MET A CA 1
ATOM 743 C C . MET A 1 98 ? 17.972 -17.310 26.409 1.00 69.81 98 MET A C 1
ATOM 745 O O . MET A 1 98 ? 18.443 -18.248 25.769 1.00 6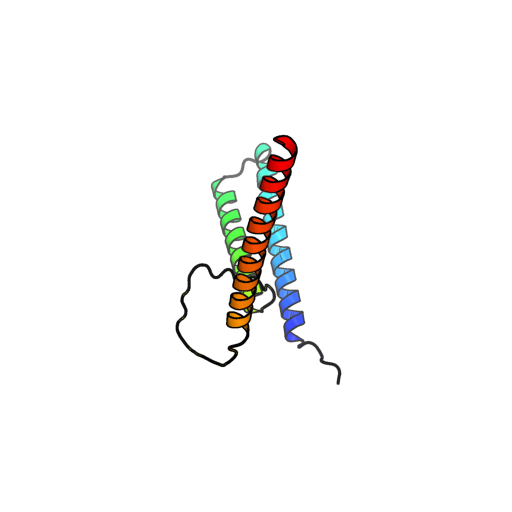9.81 98 MET A O 1
ATOM 749 N N . ILE A 1 99 ? 18.473 -16.072 26.324 1.00 79.38 99 ILE A N 1
ATOM 750 C CA . ILE A 1 99 ? 19.677 -15.751 25.542 1.00 79.38 99 ILE A CA 1
ATOM 751 C C . ILE A 1 99 ? 20.912 -16.403 26.171 1.00 79.38 99 ILE A C 1
ATOM 753 O O . ILE A 1 99 ? 21.698 -17.015 25.449 1.00 79.38 99 ILE A O 1
ATOM 757 N N . GLU A 1 100 ? 21.058 -16.321 27.495 1.00 77.44 100 GLU A N 1
ATOM 758 C CA . GLU A 1 100 ? 22.185 -16.943 28.196 1.00 77.44 100 GLU A CA 1
ATOM 759 C C . GLU A 1 100 ? 22.127 -18.475 28.100 1.00 77.44 100 GLU A C 1
ATOM 761 O O . GLU A 1 100 ? 23.121 -19.109 27.760 1.00 77.44 100 GLU A O 1
ATOM 766 N N . GLU A 1 101 ? 20.944 -19.074 28.265 1.00 75.19 101 GLU A N 1
ATOM 767 C CA . GLU A 1 101 ? 20.739 -20.521 28.118 1.00 75.19 101 GLU A CA 1
ATOM 768 C C . GLU A 1 101 ? 21.089 -21.009 26.702 1.00 75.19 101 GLU A C 1
ATOM 770 O O . GLU A 1 101 ? 21.792 -22.008 26.532 1.00 75.19 101 GLU A O 1
ATOM 775 N N . ARG A 1 102 ? 20.668 -20.273 25.663 1.00 78.06 102 ARG A N 1
ATOM 776 C CA . ARG A 1 102 ? 21.027 -20.581 24.269 1.00 78.06 102 ARG A CA 1
ATOM 777 C C . ARG A 1 102 ? 22.521 -20.441 24.009 1.00 78.06 102 ARG A C 1
ATOM 779 O O . ARG A 1 102 ? 23.071 -21.228 23.241 1.00 78.06 102 ARG A O 1
ATOM 786 N N . LYS A 1 103 ? 23.172 -19.455 24.627 1.00 85.75 103 LYS A N 1
ATOM 787 C CA . LYS A 1 103 ? 24.615 -19.245 24.501 1.00 85.75 103 LYS A CA 1
ATOM 788 C C . LYS A 1 103 ? 25.392 -20.389 25.151 1.00 85.75 103 LYS A C 1
ATOM 790 O O . LYS A 1 103 ? 26.258 -20.960 24.495 1.00 85.75 103 LYS A O 1
ATOM 795 N N . SER A 1 104 ? 25.027 -20.793 26.368 1.00 84.31 104 SER A N 1
ATOM 796 C CA . SER A 1 104 ? 25.633 -21.956 27.028 1.00 84.31 104 SER A CA 1
ATOM 797 C C . SER A 1 104 ? 25.412 -23.249 26.236 1.00 84.31 104 SER A C 1
ATOM 799 O O . SER A 1 104 ? 26.344 -24.030 26.069 1.00 84.31 104 SER A O 1
ATOM 801 N N . ALA A 1 105 ? 24.217 -23.457 25.671 1.00 86.31 105 ALA A N 1
ATOM 802 C CA . ALA A 1 105 ? 23.945 -24.621 24.825 1.00 86.31 105 ALA A CA 1
ATOM 803 C C . ALA A 1 105 ? 24.789 -24.628 23.535 1.00 86.31 105 ALA A C 1
ATOM 805 O O . ALA A 1 105 ? 25.262 -25.682 23.109 1.00 86.31 105 ALA A O 1
ATOM 806 N N . ALA A 1 106 ? 25.009 -23.462 22.918 1.00 87.00 106 ALA A N 1
ATOM 807 C CA . ALA A 1 106 ? 25.849 -23.336 21.729 1.00 87.00 106 ALA A CA 1
ATOM 808 C C . ALA A 1 106 ? 27.338 -23.574 22.033 1.00 87.00 106 ALA A C 1
ATOM 810 O O . ALA A 1 106 ? 28.035 -24.212 21.242 1.00 87.00 106 ALA A O 1
ATOM 811 N N . GLU A 1 107 ? 27.827 -23.095 23.179 1.00 88.88 107 GLU A N 1
ATOM 812 C CA . GLU A 1 107 ? 29.199 -23.344 23.631 1.00 88.88 107 GLU A CA 1
ATOM 813 C C . GLU A 1 107 ? 29.437 -24.834 23.915 1.00 88.88 107 GLU A C 1
ATOM 815 O O . GLU A 1 107 ? 30.446 -25.385 23.465 1.00 88.88 107 GLU A O 1
ATOM 820 N N . GLU A 1 108 ? 28.485 -25.512 24.562 1.00 88.25 108 GLU A N 1
ATOM 821 C CA . GLU A 1 108 ? 28.591 -26.949 24.838 1.00 88.25 108 GLU A CA 1
ATOM 822 C C . GLU A 1 108 ? 28.550 -27.778 23.544 1.00 88.25 108 GLU A C 1
ATOM 824 O O . GLU A 1 108 ? 29.374 -28.673 23.352 1.00 88.25 108 GLU A O 1
ATOM 829 N N . LEU A 1 109 ? 27.674 -27.423 22.595 1.00 87.94 109 LEU A N 1
ATOM 830 C CA . LEU A 1 109 ? 27.618 -28.065 21.277 1.00 87.94 109 LEU A CA 1
ATOM 831 C C . LEU A 1 109 ? 28.929 -27.888 20.494 1.00 87.94 109 LEU A C 1
ATOM 833 O O . LEU A 1 109 ? 29.405 -28.822 19.847 1.00 87.94 109 LEU A O 1
ATOM 837 N N . SER A 1 110 ? 29.522 -26.694 20.552 1.00 89.88 110 SER A N 1
ATOM 838 C CA . SER A 1 110 ? 30.800 -26.391 19.900 1.00 89.88 110 SER A CA 1
ATOM 839 C C . SER A 1 110 ? 31.943 -27.213 20.502 1.00 89.88 110 SER A C 1
ATOM 841 O O . SER A 1 110 ? 32.739 -27.821 19.779 1.00 89.88 110 SER A O 1
ATOM 843 N N . LYS A 1 111 ? 31.988 -27.303 21.834 1.00 90.56 111 LYS A N 1
ATOM 844 C CA . LYS A 1 111 ? 32.979 -28.100 22.561 1.00 90.56 111 LYS A CA 1
ATOM 845 C C . LYS A 1 111 ? 32.851 -29.591 22.250 1.00 90.56 111 LYS A C 1
ATOM 847 O O . LYS A 1 111 ? 33.863 -30.245 22.000 1.00 90.56 111 LYS A O 1
ATOM 852 N N . GLU A 1 112 ? 31.628 -30.109 22.205 1.00 85.06 112 GLU A N 1
ATOM 853 C CA . GLU A 1 112 ? 31.360 -31.508 21.872 1.00 85.06 112 GLU A CA 1
ATOM 854 C C . GLU A 1 112 ? 31.698 -31.818 20.407 1.00 85.06 112 GLU A C 1
ATOM 856 O O . GLU A 1 112 ? 32.359 -32.813 20.117 1.00 85.06 112 GLU A O 1
ATOM 861 N N . SER A 1 113 ? 31.361 -30.916 19.481 1.00 87.69 113 SER A N 1
ATOM 862 C CA . SER A 1 113 ? 31.725 -31.052 18.063 1.00 87.69 113 SER A CA 1
ATOM 863 C C . SER A 1 113 ? 33.241 -31.104 17.870 1.00 87.69 113 SER A C 1
ATOM 865 O O . SER A 1 113 ? 33.748 -31.921 17.099 1.00 87.69 113 SER A O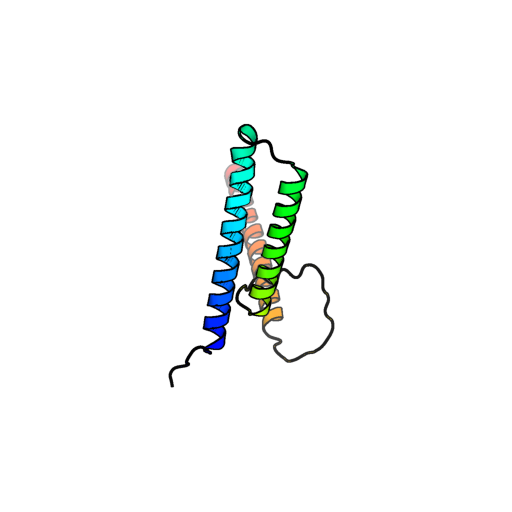 1
ATOM 867 N N . LYS A 1 114 ? 33.984 -30.273 18.612 1.00 89.19 114 LYS A N 1
ATOM 868 C CA . LYS A 1 114 ? 35.449 -30.295 18.609 1.00 89.19 114 LYS A CA 1
ATOM 869 C C . LYS A 1 114 ? 35.998 -31.612 19.160 1.00 89.19 114 LYS A C 1
ATOM 871 O O . LYS A 1 114 ? 36.886 -32.193 18.548 1.00 89.19 114 LYS A O 1
ATOM 876 N N . ARG A 1 115 ? 35.438 -32.117 20.266 1.00 89.75 115 ARG A N 1
ATOM 877 C CA . ARG A 1 115 ? 35.822 -33.410 20.857 1.00 89.75 115 ARG A CA 1
ATOM 878 C C . ARG A 1 115 ? 35.638 -34.564 19.870 1.00 89.75 115 ARG A C 1
ATOM 880 O O . ARG A 1 115 ? 36.529 -35.397 19.741 1.00 89.75 115 ARG A O 1
ATOM 887 N N . ILE A 1 116 ? 34.510 -34.595 19.159 1.00 87.94 116 ILE A N 1
ATOM 888 C CA . ILE A 1 116 ? 34.222 -35.611 18.137 1.00 87.94 116 ILE A CA 1
ATOM 889 C C . ILE A 1 116 ? 35.218 -35.510 16.977 1.00 87.94 116 ILE A C 1
ATOM 891 O O . ILE A 1 116 ? 35.769 -36.528 16.561 1.00 87.94 116 ILE A O 1
ATOM 895 N N . ALA A 1 117 ? 35.487 -34.299 16.480 1.00 86.94 117 ALA A N 1
ATOM 896 C CA . ALA A 1 117 ? 36.442 -34.088 15.394 1.00 86.94 117 ALA A CA 1
ATOM 897 C C . ALA A 1 117 ? 37.871 -34.508 15.783 1.00 86.94 117 ALA A C 1
ATOM 899 O O . ALA A 1 117 ? 38.552 -35.175 15.003 1.00 86.94 117 ALA A O 1
ATOM 900 N N . ASP A 1 118 ? 38.308 -34.168 16.997 1.00 86.25 118 ASP A N 1
ATOM 901 C CA . ASP A 1 118 ? 39.625 -34.543 17.512 1.00 86.25 118 ASP A CA 1
ATOM 902 C C . ASP A 1 118 ? 39.738 -36.068 17.711 1.00 86.25 118 ASP A C 1
ATOM 904 O O . ASP A 1 118 ? 40.765 -36.651 17.361 1.00 86.25 118 ASP A O 1
ATOM 908 N N . ASN A 1 119 ? 38.675 -36.738 18.178 1.00 82.12 119 ASN A N 1
ATOM 909 C CA . ASN A 1 119 ? 38.653 -38.198 18.317 1.00 82.12 119 ASN A CA 1
ATOM 910 C C . ASN A 1 119 ? 38.662 -38.917 16.958 1.00 82.12 119 ASN A C 1
ATOM 912 O O . ASN A 1 119 ? 39.446 -39.839 16.758 1.00 82.12 119 ASN A O 1
ATOM 916 N N . ALA A 1 120 ? 37.864 -38.456 15.990 1.00 80.06 120 ALA A N 1
ATOM 917 C CA . ALA A 1 120 ? 37.863 -39.007 14.633 1.00 80.06 120 ALA A CA 1
ATOM 918 C C . ALA A 1 120 ? 39.226 -38.833 13.941 1.00 80.06 120 ALA A C 1
ATOM 920 O O . ALA A 1 120 ? 39.687 -39.706 13.207 1.00 80.06 120 ALA A O 1
ATOM 921 N N . ARG A 1 121 ? 39.907 -37.710 14.198 1.00 77.19 121 ARG A N 1
ATOM 922 C CA . ARG A 1 121 ? 41.263 -37.466 13.699 1.00 77.19 121 ARG A CA 1
ATOM 923 C C . ARG A 1 121 ? 42.298 -38.376 14.364 1.00 77.19 121 ARG A C 1
ATOM 925 O O . ARG A 1 121 ? 43.236 -38.787 13.687 1.00 77.19 121 ARG A O 1
ATOM 932 N N . ALA A 1 122 ? 42.141 -38.681 15.651 1.00 76.00 122 ALA A N 1
ATOM 933 C CA . ALA A 1 122 ? 43.005 -39.622 16.359 1.00 76.00 122 ALA A CA 1
ATOM 934 C C . ALA A 1 122 ? 42.823 -41.065 15.854 1.00 76.00 122 ALA A C 1
ATOM 936 O O . ALA A 1 122 ? 43.817 -41.756 15.662 1.00 76.00 122 ALA A O 1
ATOM 937 N N . GLU A 1 123 ? 41.591 -41.490 15.555 1.00 69.19 123 GLU A N 1
ATOM 938 C CA . GLU A 1 123 ? 41.292 -42.816 14.980 1.00 69.19 123 GLU A CA 1
ATOM 939 C C . GLU A 1 123 ? 41.793 -42.992 13.535 1.00 69.19 123 GLU A C 1
ATOM 941 O O . GLU A 1 123 ? 42.070 -44.109 13.117 1.00 69.19 123 GLU A O 1
ATOM 946 N N . LEU A 1 124 ? 41.936 -41.906 12.766 1.00 63.19 124 LEU A N 1
ATOM 947 C CA . LEU A 1 124 ? 42.497 -41.934 11.405 1.00 63.19 124 LEU A CA 1
ATOM 948 C C . LEU A 1 124 ? 44.037 -41.923 11.359 1.00 63.19 124 LEU A C 1
ATOM 950 O O . LEU A 1 124 ? 44.609 -42.161 10.296 1.00 63.19 124 LEU A O 1
ATOM 954 N N . LEU A 1 125 ? 44.702 -41.579 12.466 1.00 59.41 125 LEU A N 1
ATOM 955 C CA . LEU A 1 125 ? 46.163 -41.425 12.559 1.00 59.41 125 LEU A CA 1
ATOM 956 C C . LEU A 1 125 ? 46.840 -42.461 13.474 1.00 59.41 125 LEU A C 1
ATOM 958 O O . LEU A 1 125 ? 48.070 -42.453 13.559 1.00 59.41 125 LEU A O 1
ATOM 962 N N . GLY A 1 126 ? 46.064 -43.304 14.161 1.00 51.56 126 GLY A N 1
ATOM 963 C CA . GLY A 1 126 ? 46.538 -44.481 14.902 1.00 51.56 126 GLY A CA 1
ATOM 964 C C . GLY A 1 126 ? 46.470 -45.742 14.054 1.00 51.56 126 GLY A C 1
ATOM 965 O O . GLY A 1 126 ? 47.364 -46.597 14.237 1.00 51.56 126 GLY A O 1
#

Solvent-accessible surface area (backbone atoms only — not comparable to full-atom values): 7628 Å² total; per-residue (Å²): 133,84,81,72,74,61,70,65,57,58,52,53,50,53,53,49,52,54,50,49,54,51,52,50,52,53,50,52,52,53,51,50,50,60,70,40,29,86,83,50,81,66,61,65,70,56,55,53,50,53,51,52,52,51,52,51,51,51,53,50,50,53,53,53,37,41,76,69,64,74,47,87,78,78,78,72,76,86,72,92,79,88,81,82,89,80,88,73,77,66,64,65,58,51,52,54,49,52,53,52,53,52,48,54,53,50,53,52,52,51,52,50,52,50,51,52,52,52,50,55,52,50,68,77,74,109

Mean predicted aligned error: 17.65 Å

Nearest PDB structures (foldseek):
  5ng5-assembly1_B  TM=7.906E-01  e=1.852E+00  Escherichia coli
  6lul-assembly1_A  TM=3.626E-01  e=6.505E+00  Saccharomyces cerevisiae S288C
  7rro-assembly1_B9  TM=2.482E-01  e=7.932E+00  Bos taurus